Protein AF-I7IYU7-F1 (afdb_monomer)

Structure (mmCIF, N/CA/C/O backbone):
data_AF-I7IYU7-F1
#
_entry.id   AF-I7IYU7-F1
#
loop_
_atom_site.group_PDB
_atom_site.id
_atom_site.type_symbol
_atom_site.label_atom_id
_atom_site.label_alt_id
_atom_site.label_comp_id
_atom_site.label_asym_id
_atom_site.label_entity_id
_atom_site.label_seq_id
_atom_site.pdbx_PDB_ins_code
_atom_site.Cartn_x
_atom_site.Cartn_y
_atom_site.Cartn_z
_atom_site.occupancy
_atom_site.B_iso_or_equiv
_atom_site.auth_seq_id
_atom_site.auth_comp_id
_atom_site.auth_asym_id
_atom_site.auth_atom_id
_atom_site.pdbx_PDB_model_num
ATOM 1 N N . MET A 1 1 ? 0.534 -0.675 39.044 1.00 61.44 1 MET A N 1
ATOM 2 C CA . MET A 1 1 ? 0.902 -1.634 37.978 1.00 61.44 1 MET A CA 1
ATOM 3 C C . MET A 1 1 ? -0.325 -2.110 37.192 1.00 61.44 1 MET A C 1
ATOM 5 O O . MET A 1 1 ? -0.241 -2.157 35.976 1.00 61.44 1 MET A O 1
ATOM 9 N N . GLU A 1 2 ? -1.470 -2.345 37.845 1.00 76.94 2 GLU A N 1
ATOM 10 C CA . GLU A 1 2 ? -2.774 -2.691 37.226 1.00 76.94 2 GLU A CA 1
ATOM 11 C C . GLU A 1 2 ? -3.238 -1.747 36.095 1.00 76.94 2 GLU A C 1
ATOM 13 O O . GLU A 1 2 ? -3.630 -2.197 35.024 1.00 76.94 2 GLU A O 1
ATOM 18 N N . ILE A 1 3 ? -3.143 -0.425 36.295 1.00 80.25 3 ILE A N 1
ATOM 19 C CA . ILE A 1 3 ? -3.667 0.574 35.340 1.00 80.25 3 ILE A CA 1
ATOM 20 C C . ILE A 1 3 ? -2.955 0.506 33.982 1.00 80.25 3 ILE A C 1
ATOM 22 O O . ILE A 1 3 ? -3.592 0.646 32.944 1.00 80.25 3 ILE A O 1
ATOM 26 N N . TYR A 1 4 ? -1.644 0.249 33.979 1.00 82.81 4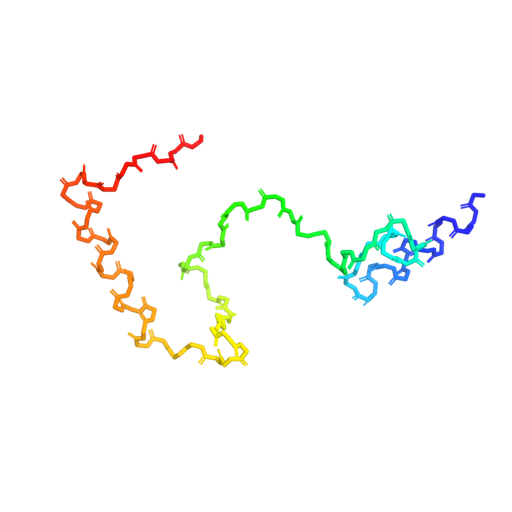 TYR A N 1
ATOM 27 C CA . TYR A 1 4 ? -0.875 0.146 32.738 1.00 82.81 4 TYR A CA 1
ATOM 28 C C . TYR A 1 4 ? -1.282 -1.089 31.922 1.00 82.81 4 TYR A C 1
ATOM 30 O O . TYR A 1 4 ? -1.396 -1.013 30.702 1.00 82.81 4 TYR A O 1
ATOM 38 N N . GLN A 1 5 ? -1.572 -2.207 32.597 1.00 88.62 5 GLN A N 1
ATOM 39 C CA . GLN A 1 5 ? -2.047 -3.428 31.941 1.00 88.62 5 GLN A CA 1
ATOM 40 C C . GLN A 1 5 ? -3.452 -3.245 31.357 1.00 88.62 5 GLN A C 1
ATOM 42 O O . GLN A 1 5 ? -3.701 -3.648 30.223 1.00 88.62 5 GLN A O 1
ATOM 47 N N . ALA A 1 6 ? -4.349 -2.574 32.086 1.00 92.00 6 ALA A N 1
ATOM 48 C CA . ALA A 1 6 ? -5.680 -2.242 31.579 1.00 92.00 6 ALA A CA 1
ATOM 49 C C . ALA A 1 6 ? -5.611 -1.324 30.347 1.00 92.00 6 ALA A C 1
ATOM 51 O O . ALA A 1 6 ? -6.281 -1.578 29.349 1.00 92.00 6 ALA A O 1
ATOM 52 N N . LEU A 1 7 ? -4.758 -0.296 30.385 1.00 91.69 7 LEU A N 1
ATOM 53 C CA . LEU A 1 7 ? -4.579 0.629 29.266 1.00 91.69 7 LEU A CA 1
ATOM 54 C C . LEU A 1 7 ? -4.017 -0.075 28.024 1.00 91.69 7 LEU A C 1
ATOM 56 O O . LEU A 1 7 ? -4.463 0.188 26.910 1.00 91.69 7 LEU A O 1
ATOM 60 N N . LYS A 1 8 ? -3.077 -1.004 28.220 1.00 90.75 8 LYS A N 1
ATOM 61 C CA . LYS A 1 8 ? -2.520 -1.824 27.144 1.00 90.75 8 LYS A CA 1
ATOM 62 C C . LYS A 1 8 ? -3.580 -2.719 26.495 1.00 90.75 8 LYS A C 1
ATOM 64 O O . LYS A 1 8 ? -3.670 -2.747 25.274 1.00 90.75 8 LYS A O 1
ATOM 69 N N . ALA A 1 9 ? -4.417 -3.386 27.290 1.00 91.31 9 ALA A N 1
ATOM 70 C CA . ALA A 1 9 ? -5.499 -4.221 26.764 1.00 91.31 9 ALA A CA 1
ATOM 71 C C . ALA A 1 9 ? -6.514 -3.405 25.941 1.00 91.31 9 ALA A C 1
ATOM 73 O O . ALA A 1 9 ? -6.960 -3.845 24.884 1.00 91.31 9 ALA A O 1
ATOM 74 N N . VAL A 1 10 ? -6.850 -2.190 26.391 1.00 89.31 10 VAL A N 1
ATOM 75 C CA . VAL A 1 10 ? -7.714 -1.274 25.628 1.00 89.31 10 VAL A CA 1
ATOM 76 C C . VAL A 1 10 ? -7.039 -0.839 24.324 1.00 89.31 10 VAL A C 1
ATOM 78 O O . VAL A 1 10 ? -7.694 -0.820 23.284 1.00 89.31 10 VAL A O 1
ATOM 81 N N . ALA A 1 11 ? -5.738 -0.535 24.357 1.00 88.38 11 ALA A N 1
ATOM 82 C CA . ALA A 1 11 ? -4.980 -0.170 23.165 1.00 88.38 11 ALA A CA 1
ATOM 83 C C . ALA A 1 11 ? -4.996 -1.287 22.108 1.00 88.38 11 ALA A C 1
ATOM 85 O O . ALA A 1 11 ? -5.245 -1.013 20.936 1.00 88.38 11 ALA A O 1
ATOM 86 N N . GLU A 1 12 ? -4.822 -2.544 22.526 1.00 82.88 12 GLU A N 1
ATOM 87 C CA . GLU A 1 12 ? -4.884 -3.716 21.642 1.00 82.88 12 GLU A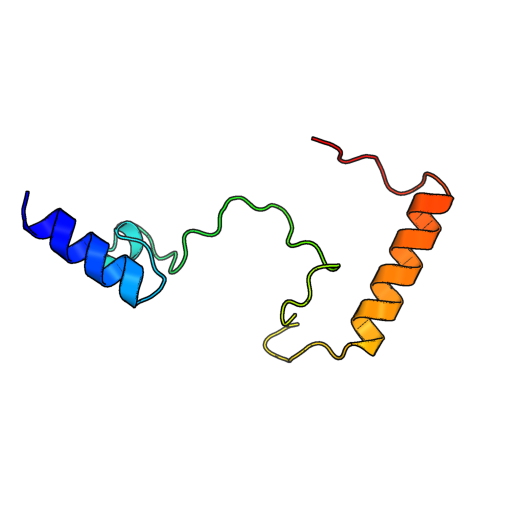 CA 1
ATOM 88 C C . GLU A 1 12 ? -6.272 -3.893 21.006 1.00 82.88 12 GLU A C 1
ATOM 90 O O . GLU A 1 12 ? -6.370 -4.098 19.797 1.00 82.88 12 GLU A O 1
ATOM 95 N N . VAL A 1 13 ? -7.352 -3.751 21.786 1.00 87.12 13 VAL A N 1
ATOM 96 C CA . VAL A 1 13 ? -8.736 -3.867 21.279 1.00 87.12 13 VAL A CA 1
ATOM 97 C C . VAL A 1 13 ? -9.077 -2.759 20.282 1.00 87.12 13 VAL A C 1
ATOM 99 O O . VAL A 1 13 ? -9.763 -3.009 19.292 1.00 87.12 13 VAL A O 1
ATOM 102 N N . LEU A 1 14 ? -8.618 -1.535 20.540 1.00 85.00 14 LEU A N 1
ATOM 103 C CA . LEU A 1 14 ? -8.917 -0.368 19.706 1.00 85.00 14 LEU A CA 1
ATOM 104 C C . LEU A 1 14 ? -7.924 -0.180 18.548 1.00 85.00 14 LEU A C 1
ATOM 106 O O . LEU A 1 14 ? -8.077 0.760 17.770 1.00 85.00 14 LEU A O 1
ATOM 110 N N . GLY A 1 15 ? -6.913 -1.045 18.428 1.00 80.81 15 GLY A N 1
ATOM 111 C CA . GLY A 1 15 ? -5.869 -0.927 17.409 1.00 80.81 15 GLY A CA 1
ATOM 112 C C . GLY A 1 15 ? -5.031 0.346 17.548 1.00 80.81 15 GLY A C 1
ATOM 113 O O . GLY A 1 15 ? -4.624 0.916 16.540 1.00 80.81 15 GLY A O 1
ATOM 114 N N . THR A 1 16 ? -4.793 0.815 18.773 1.00 84.75 16 THR A N 1
ATOM 115 C CA . THR A 1 16 ? -4.101 2.076 19.071 1.00 84.75 16 THR A CA 1
ATOM 116 C C . THR A 1 16 ? -2.878 1.882 19.975 1.00 84.75 16 THR A C 1
ATOM 118 O O . THR A 1 16 ? -2.438 0.756 20.198 1.00 84.75 16 THR A O 1
ATOM 121 N N . THR A 1 17 ? -2.280 2.966 20.476 1.00 87.56 17 THR A N 1
ATOM 122 C CA . THR A 1 17 ? -1.156 2.934 21.422 1.00 87.56 17 THR A CA 1
ATOM 123 C C . THR A 1 17 ? -1.592 3.369 22.816 1.00 87.56 17 THR A C 1
ATOM 125 O O . THR A 1 17 ? -2.544 4.128 22.997 1.00 87.56 17 THR A O 1
ATOM 128 N N . THR A 1 18 ? -0.859 2.925 23.835 1.00 90.50 18 THR A N 1
ATOM 129 C CA . THR A 1 18 ? -1.043 3.437 25.200 1.00 90.50 18 THR A CA 1
ATOM 130 C C . THR A 1 18 ? -0.750 4.932 25.297 1.00 90.50 18 THR A C 1
ATOM 132 O O . THR A 1 18 ? -1.375 5.609 26.106 1.00 90.50 18 THR A O 1
ATOM 135 N N . ASP A 1 19 ? 0.167 5.439 24.468 1.00 86.75 19 ASP A N 1
ATOM 136 C CA . ASP A 1 19 ? 0.579 6.846 24.447 1.00 86.75 19 ASP A CA 1
ATOM 137 C C . ASP A 1 19 ? -0.475 7.757 23.811 1.00 86.75 19 ASP A C 1
ATOM 139 O O . ASP A 1 19 ? -0.643 8.899 24.230 1.00 86.75 19 ASP A O 1
ATOM 143 N N . TYR A 1 20 ? -1.248 7.228 22.863 1.00 84.81 20 TYR A N 1
ATOM 1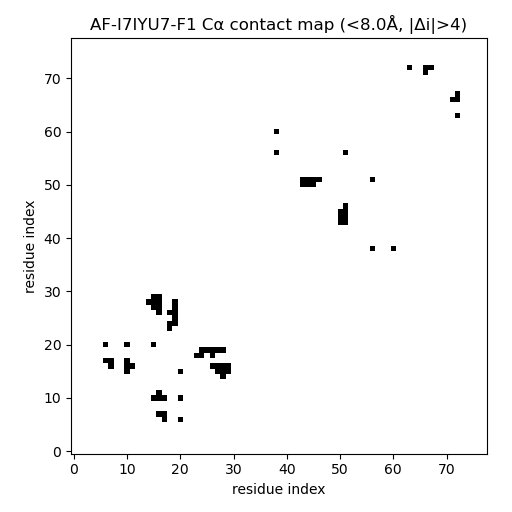44 C CA . TYR A 1 20 ? -2.448 7.886 22.363 1.00 84.81 20 TYR A CA 1
ATOM 145 C C . TYR A 1 20 ? -3.533 7.949 23.439 1.00 84.81 20 TYR A C 1
ATOM 147 O O . TYR A 1 20 ? -4.086 9.007 23.733 1.00 84.81 20 TYR A O 1
ATOM 155 N N . LEU A 1 21 ? -3.808 6.816 24.093 1.00 88.25 21 LEU A N 1
ATOM 156 C CA . LEU A 1 21 ? -4.872 6.731 25.097 1.00 88.25 21 LEU A CA 1
ATOM 157 C C . LEU A 1 21 ? -4.577 7.521 26.378 1.00 88.25 21 LEU A C 1
ATOM 159 O O . LEU A 1 21 ? -5.510 7.943 27.060 1.00 88.25 21 LEU A O 1
ATOM 163 N N . ASN A 1 22 ? -3.304 7.712 26.727 1.00 90.94 22 ASN A N 1
ATOM 164 C CA . ASN A 1 22 ? -2.905 8.540 27.867 1.00 90.94 22 ASN A CA 1
ATOM 165 C C . ASN A 1 22 ? -2.683 10.022 27.498 1.00 90.94 22 ASN A C 1
ATOM 167 O O . ASN A 1 22 ? -2.374 10.813 28.390 1.00 90.94 22 ASN A O 1
ATOM 171 N N . GLY A 1 23 ? -2.846 10.395 26.222 1.00 85.75 23 GLY A 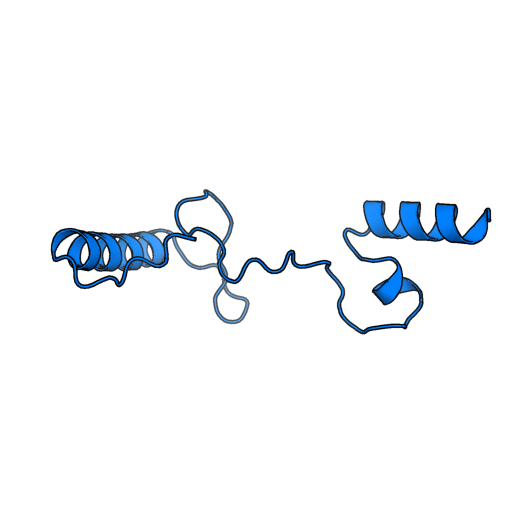N 1
ATOM 172 C CA . GLY A 1 23 ? -2.680 11.765 25.737 1.00 85.75 23 GLY A CA 1
ATOM 173 C C . GLY A 1 23 ? -1.229 12.253 25.685 1.00 85.75 23 GLY A C 1
ATOM 174 O O . GLY A 1 23 ? -1.000 13.461 25.654 1.00 85.75 23 GLY A O 1
ATOM 175 N N . SER A 1 24 ? -0.244 11.350 25.697 1.00 85.94 24 SER A N 1
ATOM 176 C CA . SER A 1 24 ? 1.170 11.707 25.508 1.00 85.94 24 SER A CA 1
ATOM 177 C C . SER A 1 24 ? 1.487 12.044 24.051 1.00 85.94 24 SER A C 1
ATOM 179 O O . SER A 1 24 ? 2.453 12.763 23.791 1.00 85.94 24 SER A O 1
ATOM 181 N N . ASN A 1 25 ? 0.696 11.540 23.099 1.00 79.88 25 ASN A N 1
ATOM 182 C CA . ASN A 1 25 ? 0.723 11.956 21.699 1.00 79.88 25 ASN A CA 1
ATOM 183 C C . ASN A 1 25 ? -0.658 11.800 21.034 1.00 79.88 25 ASN A C 1
ATOM 185 O O . ASN A 1 25 ? -1.519 11.084 21.532 1.00 79.88 25 ASN A O 1
ATOM 189 N N . ASP A 1 26 ? -0.851 12.446 19.881 1.00 76.88 26 ASP A N 1
ATOM 190 C CA . ASP A 1 26 ? -2.089 12.356 19.085 1.00 76.88 26 ASP A CA 1
ATOM 191 C C . ASP A 1 26 ? -2.029 11.247 18.011 1.00 76.88 26 ASP A C 1
ATOM 193 O O . ASP A 1 26 ? -2.862 11.185 17.101 1.00 76.88 26 ASP A O 1
ATOM 197 N N . LEU A 1 27 ? -1.031 10.361 18.081 1.00 68.62 27 LEU A N 1
ATOM 198 C CA . LEU A 1 27 ? -0.797 9.329 17.074 1.00 68.62 27 LEU A CA 1
ATOM 199 C C . LEU A 1 27 ? -1.612 8.073 17.395 1.00 68.62 27 LEU A C 1
ATOM 201 O O . LEU A 1 27 ? -1.193 7.202 18.155 1.00 68.62 27 LEU A O 1
ATOM 205 N N . VAL A 1 28 ? -2.779 7.968 16.753 1.00 64.50 28 VAL A N 1
ATOM 206 C CA . VAL A 1 28 ? -3.753 6.875 16.934 1.00 64.50 28 VAL A CA 1
ATOM 207 C C . VAL A 1 28 ? -3.154 5.492 16.682 1.00 64.50 28 VAL A C 1
ATOM 209 O O . VAL A 1 28 ? -3.620 4.533 17.275 1.00 64.50 28 VAL A O 1
ATOM 212 N N . HIS A 1 29 ? -2.128 5.348 15.846 1.00 62.81 29 HIS A N 1
ATOM 213 C CA . HIS A 1 29 ? -1.517 4.051 15.560 1.00 62.81 29 HIS A CA 1
ATOM 214 C C . HIS A 1 29 ? -0.027 4.077 15.882 1.00 62.81 29 HIS A C 1
ATOM 216 O O . HIS A 1 29 ? 0.632 5.079 15.584 1.00 62.81 29 HIS A O 1
ATOM 222 N N . PRO A 1 30 ? 0.545 2.965 16.386 1.00 53.72 30 PRO A N 1
ATOM 223 C CA . PRO A 1 30 ? 1.953 2.728 16.184 1.00 53.72 30 PRO A CA 1
ATOM 224 C C . PRO A 1 30 ? 2.030 2.379 14.706 1.00 53.72 30 PRO A C 1
ATOM 226 O O . PRO A 1 30 ? 1.934 1.210 14.337 1.00 53.72 30 PRO A O 1
ATOM 229 N N . TYR A 1 31 ? 2.110 3.378 13.826 1.00 50.38 31 TYR A N 1
ATOM 230 C CA . TYR A 1 31 ? 2.732 3.052 12.562 1.00 50.38 31 TYR A CA 1
ATOM 231 C C . TYR A 1 31 ? 4.092 2.493 12.974 1.00 50.38 31 TYR A C 1
ATOM 233 O O . TYR A 1 31 ? 4.826 3.178 13.698 1.00 50.38 31 TYR A O 1
ATOM 241 N N . PRO A 1 32 ? 4.423 1.241 12.605 1.00 49.25 32 PRO A N 1
ATOM 242 C CA . PRO A 1 32 ? 5.829 0.932 12.541 1.00 49.25 32 PRO A CA 1
ATOM 243 C C . PRO A 1 32 ? 6.424 2.032 11.664 1.00 49.25 32 PRO A C 1
ATOM 245 O O . PRO A 1 32 ? 5.735 2.587 10.804 1.00 49.25 32 PRO A O 1
ATOM 248 N N . ASP A 1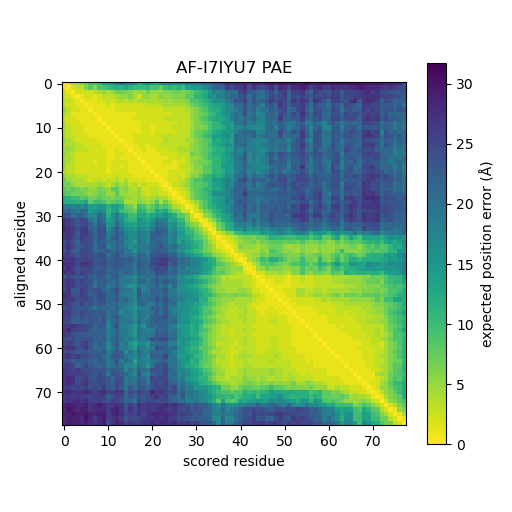 33 ? 7.664 2.397 11.915 1.00 49.94 33 ASP A N 1
ATOM 249 C CA . ASP A 1 33 ? 8.423 3.280 11.041 1.00 49.94 33 ASP A CA 1
ATOM 250 C C . ASP A 1 33 ? 8.668 2.547 9.700 1.00 49.94 33 ASP A C 1
ATOM 252 O O . ASP A 1 33 ? 9.784 2.222 9.317 1.00 49.94 33 ASP A O 1
ATOM 256 N N . VAL A 1 34 ? 7.588 2.139 9.028 1.00 48.91 34 VAL A N 1
ATOM 257 C CA . VAL A 1 34 ? 7.558 1.606 7.684 1.00 48.91 34 VAL A CA 1
ATOM 258 C C . VAL A 1 34 ? 7.522 2.842 6.820 1.00 48.91 34 VAL A C 1
ATOM 260 O O . VAL A 1 34 ? 6.473 3.390 6.490 1.00 48.91 34 VAL A O 1
ATOM 263 N N . SER A 1 35 ? 8.715 3.304 6.475 1.00 56.06 35 SER A N 1
ATOM 264 C CA . SER A 1 35 ? 8.932 4.328 5.456 1.00 56.06 35 SER A CA 1
ATOM 265 C C . SER A 1 35 ? 8.177 4.027 4.147 1.00 56.06 35 SER A C 1
ATOM 267 O O . SER A 1 35 ? 7.965 4.930 3.340 1.00 56.06 35 SER A O 1
ATOM 269 N N . SER A 1 36 ? 7.721 2.783 3.942 1.00 56.94 36 SER A N 1
ATOM 270 C CA . SER A 1 36 ? 6.841 2.379 2.849 1.00 56.94 36 SER A CA 1
ATOM 271 C C . SER A 1 36 ? 5.965 1.163 3.194 1.00 56.94 36 SER A C 1
ATOM 273 O O . SER A 1 36 ? 6.357 0.275 3.947 1.00 56.94 36 SER A O 1
ATOM 275 N N . ILE A 1 37 ? 4.763 1.106 2.610 1.00 66.12 37 ILE A N 1
ATOM 276 C CA . ILE A 1 37 ? 3.925 -0.102 2.568 1.00 66.12 37 ILE A CA 1
ATOM 277 C C . ILE A 1 37 ? 4.141 -0.741 1.186 1.00 66.12 37 ILE A C 1
ATOM 279 O O . ILE A 1 37 ? 3.952 -0.033 0.192 1.00 66.12 37 ILE A O 1
ATOM 283 N N . PRO A 1 38 ? 4.516 -2.032 1.089 1.00 69.25 38 PRO A N 1
ATOM 284 C CA . PRO A 1 38 ? 4.721 -2.688 -0.201 1.00 69.25 38 PRO A CA 1
ATOM 285 C C . PRO A 1 38 ? 3.423 -2.706 -1.000 1.00 69.25 38 PRO A C 1
ATOM 287 O O . PRO A 1 38 ? 2.449 -3.279 -0.526 1.00 69.25 38 PRO A O 1
ATOM 290 N N . ILE A 1 39 ? 3.422 -2.137 -2.212 1.00 73.94 39 ILE A N 1
ATOM 291 C CA . ILE A 1 39 ? 2.248 -2.111 -3.109 1.00 73.94 39 ILE A CA 1
ATOM 292 C C . ILE A 1 39 ? 1.835 -3.514 -3.604 1.00 73.94 39 ILE A C 1
ATOM 294 O O . ILE A 1 39 ? 0.755 -3.705 -4.170 1.00 73.94 39 ILE A O 1
ATOM 298 N N . ASP A 1 40 ? 2.706 -4.498 -3.393 1.00 70.81 40 ASP A N 1
ATOM 299 C CA . ASP A 1 40 ? 2.538 -5.885 -3.822 1.00 70.81 40 ASP A CA 1
ATOM 300 C C . ASP A 1 40 ? 1.682 -6.708 -2.860 1.00 70.81 40 ASP A C 1
ATOM 302 O O . ASP A 1 40 ? 1.104 -7.708 -3.278 1.00 70.81 40 ASP A O 1
ATOM 306 N N . ASP A 1 41 ? 1.543 -6.264 -1.609 1.00 68.38 41 ASP A N 1
ATOM 307 C CA . ASP A 1 41 ? 0.609 -6.875 -0.671 1.00 68.38 41 ASP A CA 1
ATOM 308 C C . 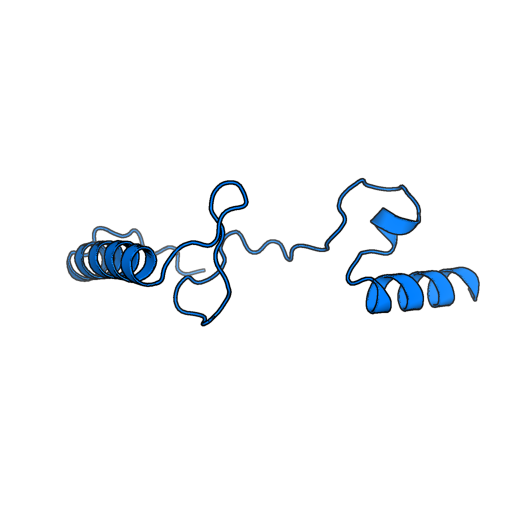ASP A 1 41 ? -0.834 -6.534 -1.081 1.00 68.38 41 ASP A C 1
ATOM 310 O O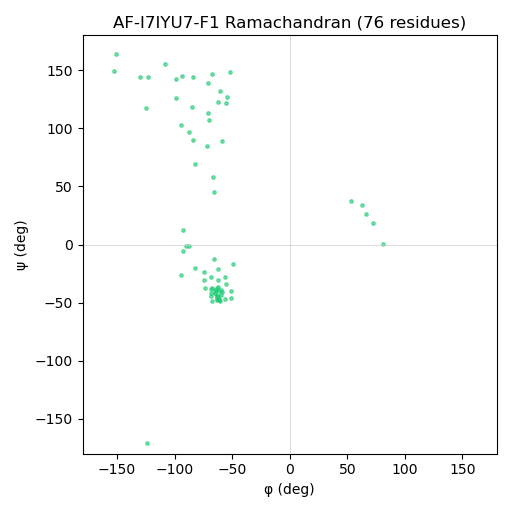 . ASP A 1 41 ? -1.128 -5.374 -1.396 1.00 68.38 41 ASP A O 1
ATOM 314 N N . ASP A 1 42 ? -1.745 -7.514 -0.982 1.00 62.44 42 ASP A N 1
ATOM 315 C CA . ASP A 1 42 ? -3.209 -7.408 -1.174 1.00 62.44 42 ASP A CA 1
ATOM 316 C C . ASP A 1 42 ? -3.897 -6.532 -0.096 1.00 62.44 42 ASP A C 1
ATOM 318 O O . ASP A 1 42 ? -4.910 -6.889 0.514 1.00 62.44 42 ASP A O 1
ATOM 322 N N . LYS A 1 43 ? -3.318 -5.370 0.206 1.00 72.00 43 LYS A N 1
ATOM 323 C CA . LYS A 1 43 ? -3.829 -4.394 1.165 1.00 72.00 43 LYS A CA 1
ATOM 324 C C . LYS A 1 43 ? -4.688 -3.350 0.446 1.00 72.00 43 LYS A C 1
ATOM 326 O O . LYS A 1 43 ? -4.375 -2.948 -0.672 1.00 72.00 43 LYS A O 1
ATOM 331 N N . PRO A 1 44 ? -5.764 -2.853 1.081 1.00 75.44 44 PRO A N 1
ATOM 332 C CA . PRO A 1 44 ? -6.583 -1.799 0.498 1.00 75.44 44 PRO A CA 1
ATOM 333 C C . PRO A 1 44 ? -5.830 -0.460 0.496 1.00 75.44 44 PRO A C 1
ATOM 335 O O . PRO A 1 44 ? -5.602 0.139 1.548 1.00 75.44 44 PRO A O 1
ATOM 338 N N . TYR A 1 45 ? -5.491 0.042 -0.693 1.00 81.88 45 TYR A N 1
ATOM 339 C CA . TYR A 1 45 ? -4.899 1.371 -0.865 1.00 81.88 45 TYR A CA 1
ATOM 340 C C . TYR A 1 45 ? -5.973 2.455 -0.927 1.00 81.88 45 TYR A C 1
ATOM 342 O O . TYR A 1 45 ? -7.054 2.268 -1.498 1.00 81.88 45 TYR A O 1
ATOM 350 N N . SER A 1 46 ? -5.652 3.621 -0.365 1.00 85.19 46 SER A N 1
ATOM 351 C CA . SER A 1 46 ? -6.491 4.809 -0.480 1.00 85.19 46 SER A CA 1
ATOM 352 C C . SER A 1 46 ? -5.688 6.031 -0.913 1.00 85.19 46 SER A C 1
ATOM 354 O O . SER A 1 46 ? -4.536 6.214 -0.523 1.00 85.19 46 SER A O 1
ATOM 356 N N . TYR A 1 47 ? -6.314 6.884 -1.719 1.00 81.56 47 TYR A N 1
ATOM 357 C CA . TYR A 1 47 ? -5.783 8.180 -2.113 1.00 81.56 47 TYR A CA 1
ATOM 358 C C . TYR A 1 47 ? -6.808 9.251 -1.754 1.00 81.56 47 TYR A C 1
ATOM 360 O O . TYR A 1 47 ? -7.933 9.244 -2.255 1.00 81.56 47 TYR A O 1
ATOM 368 N N . ARG A 1 48 ? -6.434 10.168 -0.852 1.00 85.00 48 ARG A N 1
ATOM 369 C CA . ARG A 1 48 ? -7.321 11.234 -0.341 1.00 85.00 48 ARG A CA 1
ATOM 370 C C . ARG A 1 48 ? -8.659 10.709 0.213 1.00 85.00 48 ARG A C 1
ATOM 372 O O . ARG A 1 48 ? -9.696 11.335 0.017 1.00 85.00 48 ARG A O 1
ATOM 379 N N . GLY A 1 49 ? -8.635 9.552 0.878 1.00 78.25 49 GLY A N 1
ATOM 380 C CA . GLY A 1 49 ? -9.826 8.920 1.459 1.00 78.25 49 GLY A CA 1
ATOM 381 C C . GLY A 1 49 ? -10.691 8.126 0.473 1.00 78.25 49 GLY A C 1
ATOM 382 O O . GLY A 1 49 ? -11.691 7.549 0.890 1.00 78.25 49 GLY A O 1
ATOM 383 N N . TYR A 1 50 ? -10.312 8.049 -0.806 1.00 79.56 50 TYR A N 1
ATOM 384 C CA . TYR A 1 50 ? -10.974 7.199 -1.798 1.00 79.56 50 TYR A CA 1
ATOM 385 C C . TYR A 1 50 ? -10.202 5.903 -1.994 1.00 79.56 50 TYR A C 1
ATOM 387 O O . TYR A 1 50 ? -8.973 5.915 -2.022 1.00 79.56 50 TYR A O 1
ATOM 395 N N . HIS A 1 51 ? -10.920 4.797 -2.177 1.00 86.75 51 HIS A N 1
ATOM 396 C CA . HIS A 1 51 ? -10.316 3.530 -2.570 1.00 86.75 51 HIS A CA 1
ATOM 397 C C . HIS A 1 51 ? -9.621 3.668 -3.932 1.00 86.75 51 HIS A C 1
ATOM 399 O O . HIS A 1 51 ? -10.201 4.219 -4.872 1.00 86.75 51 HIS A O 1
ATOM 405 N N . VAL A 1 52 ? -8.383 3.183 -4.024 1.00 86.94 52 VAL A N 1
ATOM 406 C CA . VAL A 1 52 ? -7.624 3.145 -5.278 1.00 86.94 52 VAL A CA 1
ATOM 407 C C . VAL A 1 52 ? -8.010 1.874 -6.037 1.00 86.94 52 VAL A C 1
ATOM 409 O O . VAL A 1 52 ? -7.767 0.791 -5.515 1.00 86.94 52 VAL A O 1
ATOM 412 N N . PRO A 1 53 ? -8.580 1.970 -7.251 1.00 89.94 53 PRO A N 1
ATOM 413 C CA . PRO A 1 53 ? -8.920 0.784 -8.030 1.00 89.94 53 PRO A CA 1
ATOM 414 C C . PRO A 1 53 ? -7.670 0.028 -8.494 1.00 89.94 53 PRO A C 1
ATOM 416 O O . PRO A 1 53 ? -6.683 0.657 -8.882 1.00 89.94 53 PRO A O 1
ATOM 419 N N . ASP A 1 54 ? -7.762 -1.300 -8.576 1.00 86.94 54 ASP A N 1
ATOM 420 C CA . ASP A 1 54 ? -6.647 -2.199 -8.923 1.00 86.94 54 ASP A CA 1
ATOM 421 C C . ASP A 1 54 ? -5.907 -1.789 -10.200 1.00 86.94 54 ASP A C 1
ATOM 423 O O . ASP A 1 54 ? -4.681 -1.752 -10.233 1.00 86.94 54 ASP A O 1
ATOM 427 N N . LYS A 1 55 ? -6.644 -1.346 -11.226 1.00 88.94 55 LYS A N 1
ATOM 428 C CA . LYS A 1 55 ? -6.067 -0.869 -12.493 1.00 88.94 55 LYS A CA 1
ATOM 429 C C . LYS A 1 55 ? -5.040 0.258 -12.309 1.00 88.94 55 LYS A C 1
ATOM 431 O O . LYS A 1 55 ? -4.094 0.367 -13.083 1.00 88.94 55 LYS A O 1
ATOM 436 N N . TYR A 1 56 ? -5.227 1.133 -11.322 1.00 91.19 56 TYR A N 1
ATOM 437 C CA . TYR A 1 56 ? -4.262 2.197 -11.039 1.00 91.19 56 TYR A CA 1
ATOM 438 C C . TYR A 1 56 ? -3.003 1.635 -10.376 1.00 91.19 56 TYR A C 1
ATOM 440 O O . TYR A 1 56 ? -1.903 2.074 -10.708 1.00 91.19 56 TYR A O 1
ATOM 448 N N . LEU A 1 57 ? -3.154 0.646 -9.492 1.00 89.06 57 LEU A N 1
ATOM 449 C CA . LEU A 1 57 ? -2.030 -0.049 -8.862 1.00 89.06 57 LEU A CA 1
ATOM 450 C C . LEU A 1 57 ? -1.210 -0.816 -9.906 1.00 89.06 57 LEU A C 1
ATOM 452 O O . LEU A 1 57 ? 0.013 -0.733 -9.890 1.00 89.06 57 LEU A O 1
ATOM 456 N N . GLU A 1 58 ? -1.862 -1.486 -10.859 1.00 90.00 58 GLU A N 1
ATOM 457 C CA . GLU A 1 58 ? -1.202 -2.185 -11.973 1.00 90.00 58 GLU A CA 1
ATOM 458 C C . GLU A 1 58 ? -0.344 -1.248 -12.835 1.00 90.00 58 GLU A C 1
ATOM 460 O O . GLU A 1 58 ? 0.769 -1.607 -13.225 1.00 90.00 58 GLU A O 1
ATOM 465 N N . ILE A 1 59 ? -0.834 -0.033 -13.113 1.00 91.88 59 ILE A N 1
ATOM 466 C CA . ILE A 1 59 ? -0.074 0.980 -13.862 1.00 91.88 59 ILE A CA 1
ATOM 467 C C . ILE A 1 59 ? 1.179 1.384 -13.082 1.00 91.88 59 ILE A C 1
ATOM 469 O O . ILE A 1 59 ? 2.262 1.434 -13.659 1.00 91.88 59 ILE A O 1
ATOM 473 N N . VAL A 1 60 ? 1.044 1.652 -11.779 1.00 89.62 60 VAL A N 1
ATOM 474 C CA . VAL A 1 60 ? 2.182 2.017 -10.922 1.00 89.62 60 VAL A CA 1
ATOM 475 C C . VAL A 1 60 ? 3.204 0.881 -10.869 1.00 89.62 60 VAL A C 1
ATOM 477 O O . VAL A 1 60 ? 4.382 1.133 -11.109 1.00 89.62 60 VAL A O 1
ATOM 480 N N . LYS A 1 61 ? 2.762 -0.362 -10.646 1.00 90.25 61 LYS A N 1
ATOM 481 C CA . LYS A 1 61 ? 3.624 -1.557 -10.652 1.00 90.25 61 LYS A CA 1
ATOM 482 C C . LYS A 1 61 ? 4.385 -1.699 -11.969 1.00 90.25 61 LYS A C 1
ATOM 484 O O . LYS A 1 61 ? 5.600 -1.819 -11.961 1.00 90.25 61 LYS A O 1
ATOM 489 N N . SER A 1 62 ? 3.696 -1.553 -13.102 1.00 91.44 62 SER A N 1
ATOM 490 C CA . SER A 1 62 ? 4.317 -1.670 -14.430 1.00 91.44 62 SER A CA 1
ATOM 491 C C . SER A 1 62 ? 5.400 -0.615 -14.686 1.00 91.44 62 SER A C 1
ATOM 493 O O . SER A 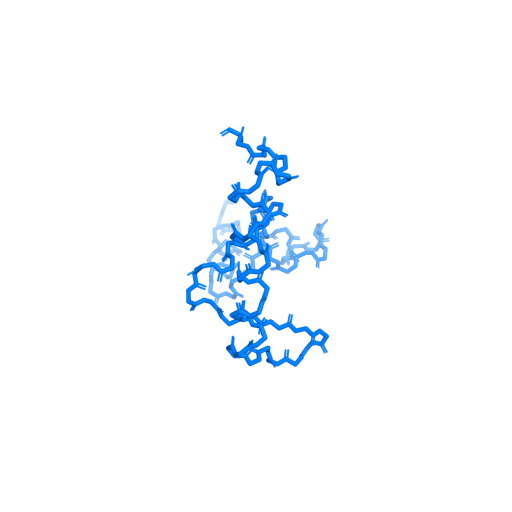1 62 ? 6.401 -0.902 -15.343 1.00 91.44 62 SER A O 1
ATOM 495 N N . LEU A 1 63 ? 5.204 0.614 -14.197 1.00 90.12 63 LEU A N 1
ATOM 496 C CA . LEU A 1 63 ? 6.208 1.678 -14.296 1.00 90.12 63 LEU A CA 1
ATOM 497 C C . LEU A 1 63 ? 7.425 1.368 -13.417 1.00 90.12 63 LEU A C 1
ATOM 499 O O . LEU A 1 63 ? 8.555 1.477 -13.887 1.00 90.12 63 LEU A O 1
ATOM 503 N N . MET A 1 64 ? 7.188 0.915 -12.184 1.00 89.56 64 MET A N 1
ATOM 504 C CA . MET A 1 64 ? 8.251 0.508 -11.262 1.00 89.56 64 MET A CA 1
ATOM 505 C C . MET A 1 64 ? 9.060 -0.665 -11.825 1.00 89.56 64 MET A C 1
ATOM 507 O O . MET A 1 64 ? 10.284 -0.595 -11.859 1.00 89.56 64 MET A O 1
ATOM 511 N N . ASP A 1 65 ? 8.399 -1.701 -12.344 1.00 90.00 65 ASP A N 1
ATOM 512 C CA . ASP A 1 65 ? 9.051 -2.862 -12.960 1.00 90.00 65 ASP A CA 1
ATOM 513 C C . ASP A 1 65 ? 9.914 -2.464 -14.163 1.00 90.00 65 ASP A C 1
ATOM 515 O O . ASP A 1 65 ? 11.014 -2.991 -14.354 1.00 90.00 65 ASP A O 1
ATOM 519 N N . TYR A 1 66 ? 9.437 -1.514 -14.974 1.00 90.06 66 TYR A N 1
ATOM 520 C CA . TYR A 1 66 ? 10.206 -0.973 -16.090 1.00 90.06 66 TYR A CA 1
ATOM 521 C C . TYR A 1 66 ? 11.479 -0.265 -15.606 1.00 90.06 66 TYR A C 1
ATOM 523 O O . TYR A 1 66 ? 12.562 -0.540 -16.131 1.00 90.06 66 TYR A O 1
ATOM 531 N N . ASP A 1 67 ? 11.376 0.600 -14.597 1.00 86.25 67 ASP A N 1
ATOM 532 C CA . ASP A 1 67 ? 12.516 1.349 -14.056 1.00 86.25 67 ASP A CA 1
ATOM 533 C C . ASP A 1 67 ? 13.514 0.438 -13.323 1.00 86.25 67 ASP A C 1
ATOM 535 O O . ASP A 1 67 ? 14.729 0.589 -13.496 1.00 86.25 67 ASP A O 1
ATOM 539 N N . ILE A 1 68 ? 13.026 -0.566 -12.588 1.00 86.31 68 ILE A N 1
ATOM 540 C CA . ILE A 1 68 ? 13.843 -1.623 -11.972 1.00 86.31 68 ILE A CA 1
ATOM 541 C C . ILE A 1 68 ? 14.589 -2.406 -13.057 1.00 86.31 68 ILE A C 1
ATOM 543 O O . ILE A 1 68 ? 15.808 -2.567 -12.983 1.00 86.31 68 ILE A O 1
ATOM 547 N N . GLY A 1 69 ? 13.895 -2.838 -14.115 1.00 84.44 69 GLY A N 1
ATOM 548 C CA . GLY A 1 69 ? 14.504 -3.552 -15.241 1.00 84.44 69 GLY A CA 1
ATOM 549 C C . GLY A 1 69 ? 15.542 -2.726 -16.011 1.00 84.44 69 GLY A C 1
ATOM 550 O O . GLY A 1 69 ? 16.404 -3.287 -16.693 1.00 84.44 69 GLY A O 1
ATOM 551 N N . LYS A 1 70 ? 15.484 -1.395 -15.901 1.00 85.50 70 LYS A N 1
ATOM 552 C CA . LYS A 1 70 ? 16.459 -0.455 -16.470 1.00 85.50 70 LYS A CA 1
ATOM 553 C C . LYS A 1 70 ? 17.580 -0.069 -15.500 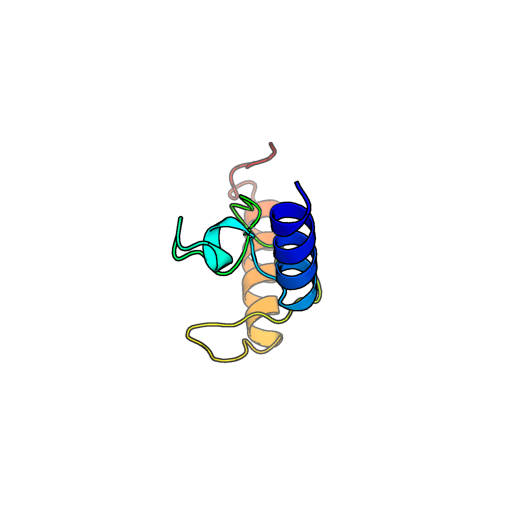1.00 85.50 70 LYS A C 1
ATOM 555 O O . LYS A 1 70 ? 18.503 0.616 -15.935 1.00 85.50 70 LYS A O 1
ATOM 560 N N . GLY A 1 71 ? 17.523 -0.507 -14.240 1.00 77.19 71 GLY A N 1
ATOM 561 C CA . GLY A 1 71 ? 18.470 -0.118 -13.191 1.00 77.19 71 GLY A CA 1
ATOM 562 C C . GLY A 1 71 ? 18.390 1.367 -12.820 1.00 77.19 71 GLY A C 1
ATOM 563 O O . GLY A 1 71 ? 19.399 1.949 -12.439 1.00 77.19 71 GLY A O 1
ATOM 564 N N . VAL A 1 72 ? 17.224 1.993 -13.017 1.00 76.38 72 VAL A N 1
ATOM 565 C CA . VAL A 1 72 ? 16.962 3.418 -12.732 1.00 76.38 72 VAL A CA 1
ATOM 566 C C . VAL A 1 72 ? 16.346 3.603 -11.346 1.00 76.38 72 VAL A C 1
ATOM 568 O O . VAL A 1 72 ? 16.509 4.655 -10.735 1.00 76.38 72 VAL A O 1
ATOM 571 N N . ALA A 1 73 ? 15.652 2.583 -10.839 1.00 70.94 73 ALA A N 1
ATOM 572 C CA . ALA A 1 73 ? 15.240 2.551 -9.447 1.00 70.94 73 ALA A CA 1
ATOM 573 C C . ALA A 1 73 ? 16.491 2.344 -8.578 1.00 70.94 73 ALA A C 1
ATOM 575 O O . ALA A 1 73 ? 17.070 1.259 -8.595 1.00 70.94 73 ALA A O 1
ATOM 576 N N . ASP A 1 74 ? 16.932 3.390 -7.871 1.00 60.34 74 ASP A N 1
ATOM 577 C CA . ASP A 1 74 ? 18.026 3.284 -6.903 1.00 60.34 74 ASP A CA 1
ATOM 578 C C . ASP A 1 74 ? 17.690 2.181 -5.886 1.00 60.34 74 ASP A C 1
ATOM 580 O O . ASP A 1 74 ? 16.611 2.181 -5.287 1.00 60.34 74 ASP A O 1
ATOM 584 N N . ASP A 1 75 ? 18.612 1.227 -5.719 1.00 54.12 75 ASP A N 1
ATOM 585 C CA . ASP A 1 75 ? 18.542 0.149 -4.731 1.00 54.12 75 ASP A CA 1
ATOM 586 C C . ASP A 1 75 ? 18.457 0.756 -3.317 1.00 54.12 75 ASP A C 1
ATOM 588 O O . ASP A 1 75 ? 19.466 0.930 -2.635 1.00 54.12 75 ASP A O 1
ATOM 592 N N . VAL A 1 76 ? 17.250 1.037 -2.824 1.00 56.41 76 VAL A N 1
ATOM 593 C CA . VAL A 1 76 ? 17.002 1.121 -1.379 1.00 56.41 76 VAL A CA 1
ATOM 594 C C . VAL A 1 76 ? 16.788 -0.308 -0.887 1.00 56.41 76 VAL A C 1
ATOM 596 O O . VAL A 1 76 ? 15.676 -0.741 -0.592 1.00 56.41 76 VAL A O 1
ATOM 599 N N . LYS A 1 77 ? 17.871 -1.084 -0.905 1.00 46.94 77 LYS A N 1
ATOM 600 C CA . LYS A 1 77 ? 17.979 -2.312 -0.120 1.00 46.94 77 LYS A CA 1
ATOM 601 C C . LYS A 1 77 ? 18.669 -1.935 1.183 1.00 46.94 77 LYS A C 1
ATOM 603 O O . LYS A 1 77 ? 19.879 -1.718 1.177 1.00 46.94 77 LYS A O 1
ATOM 608 N N . ASP A 1 78 ? 17.884 -1.822 2.250 1.00 46.53 78 ASP A N 1
ATOM 609 C CA . ASP A 1 78 ? 18.399 -1.922 3.620 1.00 46.53 78 ASP A CA 1
ATOM 610 C C . ASP A 1 78 ? 18.971 -3.330 3.877 1.00 46.53 78 ASP A C 1
ATOM 612 O O . ASP A 1 78 ? 18.388 -4.320 3.364 1.00 46.53 78 ASP A O 1
#

pLDDT: mean 78.03, std 13.47, range [46.53, 92.0]

Secondary structure (DSSP, 8-state):
-HHHHHHHHHHHHHT--HHHHTTS----S-----S---TTS----EETTEEPPHHHHHHHHHHHHHHHHTT-S-----

Sequence (78 aa):
MEIYQALKAVAEVLGTTTDYLNGSNDLVHPYPDVSSIPIDDDKPYSYRGYHVPDKYLEIVKSLMDYDIGKGVADDVKD

Mean predicted aligned error: 13.65 Å

Solvent-accessible surface area (backbone atoms only — not comparable to full-atom values): 4984 Å² total; per-residue (Å²): 117,69,66,61,55,54,43,43,54,50,13,64,76,71,64,34,29,53,47,30,77,71,64,77,40,91,52,57,49,76,66,68,94,58,94,64,78,70,85,83,52,99,64,92,53,66,57,96,89,37,78,56,57,67,73,61,54,54,52,51,49,54,53,51,53,51,33,48,77,66,68,67,54,76,83,84,73,130

Radius of gyration: 18.57 Å; Cα contacts (8 Å, |Δi|>4): 40; chains: 1; bounding box: 30×20×54 Å

Organism: NCBI:txid1423790

Nearest PDB structures (foldseek):
  6ijj-assembly1_1  TM=2.662E-01  e=6.091E+00  Chlamydomonas reinhardtii

Foldseek 3Di:
DVVQVVLVVVCVVQQADSCCVVVVDVGRHPPPVCVDDPLPDPDFDDDPNHTDDVVVSVVVVVVVVVCVVVVNPPPPPD